Protein AF-A0A7T7FMC4-F1 (afdb_monomer_lite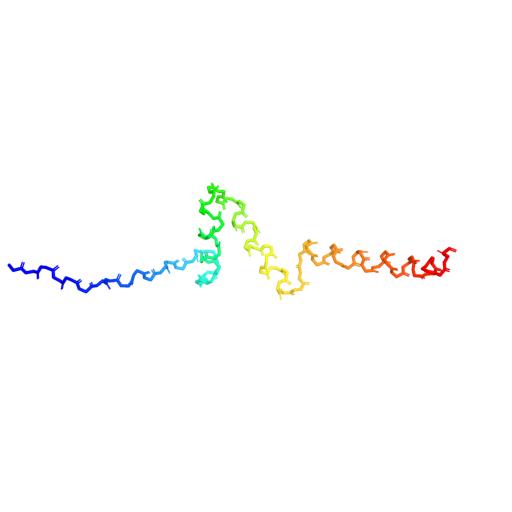)

InterPro domains:
  IPR000235 Small ribosomal subunit protein uS7 [PTHR11205] (35-72)
  IPR023798 Small ribosomal subunit protein uS7 domain [PF00177] (38-71)
  IPR036823 Small ribosomal subunit protein uS7 domain superfamily [G3DSA:1.10.455.10] (1-40)
  IPR036823 Small ribosomal subunit protein uS7 domain superfamily [G3DSA:1.10.455.10] (41-77)
  IPR036823 Small ribosomal subunit protein uS7 domain superfamily [SSF47973] (3-74)

Structure (mmCIF, N/CA/C/O backbone):
data_AF-A0A7T7FMC4-F1
#
_entry.id   AF-A0A7T7FMC4-F1
#
loop_
_atom_site.group_PDB
_atom_site.id
_atom_site.type_symbol
_atom_site.label_atom_id
_atom_site.label_alt_id
_atom_site.label_comp_id
_atom_site.label_asym_id
_atom_site.label_entity_id
_atom_site.label_seq_id
_atom_site.pdbx_PDB_ins_code
_atom_site.Cartn_x
_atom_site.Cartn_y
_atom_site.Cartn_z
_atom_site.occupancy
_atom_site.B_iso_or_equiv
_atom_site.auth_seq_id
_atom_site.auth_comp_id
_atom_site.auth_asym_id
_atom_site.auth_atom_id
_atom_site.pdbx_PDB_model_num
ATOM 1 N N . MET A 1 1 ? -30.135 -19.312 40.404 1.00 45.53 1 MET A N 1
ATOM 2 C CA . MET A 1 1 ? -30.703 -18.765 39.149 1.00 45.53 1 MET A CA 1
ATOM 3 C C . MET A 1 1 ? -29.565 -18.347 38.226 1.00 45.53 1 MET A C 1
ATOM 5 O O . MET A 1 1 ? -28.773 -17.491 38.596 1.00 45.53 1 MET A O 1
ATOM 9 N N . SER A 1 2 ? -29.418 -19.021 37.082 1.00 55.75 2 SER A N 1
ATOM 10 C CA . SER A 1 2 ? -28.306 -18.821 36.142 1.00 55.75 2 SER A CA 1
ATOM 11 C C . SER A 1 2 ? -28.534 -17.556 35.311 1.00 55.75 2 SER A C 1
ATOM 13 O O . SER A 1 2 ? -29.499 -17.480 34.555 1.00 55.75 2 SER A O 1
ATOM 15 N N . ARG A 1 3 ? -27.649 -16.561 35.444 1.00 58.72 3 ARG A N 1
ATOM 16 C CA . ARG A 1 3 ? -27.602 -15.396 34.550 1.00 58.72 3 ARG A CA 1
ATOM 17 C C . ARG A 1 3 ? -27.001 -15.816 33.206 1.00 58.72 3 ARG A C 1
ATOM 19 O O . ARG A 1 3 ? -25.838 -15.547 32.931 1.00 58.72 3 ARG A O 1
ATOM 26 N N . ARG A 1 4 ? -27.785 -16.493 32.366 1.00 57.75 4 ARG A N 1
ATOM 27 C CA . ARG A 1 4 ? -27.471 -16.643 30.939 1.00 57.75 4 ARG A CA 1
ATOM 28 C C . ARG A 1 4 ? -27.980 -15.406 30.203 1.00 57.75 4 ARG A C 1
ATOM 30 O O . ARG A 1 4 ? -29.064 -15.416 29.637 1.00 57.75 4 ARG A O 1
ATOM 37 N N . GLY A 1 5 ? -27.218 -14.318 30.279 1.00 60.75 5 GLY A N 1
ATOM 38 C CA . GLY A 1 5 ? -27.400 -13.191 29.365 1.00 60.75 5 GLY A CA 1
ATOM 39 C C . GLY A 1 5 ? -26.913 -13.602 27.978 1.00 60.75 5 GLY A C 1
ATOM 40 O O . GLY A 1 5 ? -25.819 -14.154 27.860 1.00 60.75 5 GLY A O 1
ATOM 41 N N . ALA A 1 6 ? -27.725 -13.380 26.945 1.00 65.00 6 ALA A N 1
ATOM 42 C CA . ALA A 1 6 ? -27.286 -13.549 25.565 1.00 65.00 6 ALA A CA 1
ATOM 43 C C . ALA A 1 6 ? -26.064 -12.651 25.319 1.00 65.00 6 ALA A C 1
ATOM 45 O O . ALA A 1 6 ? -26.057 -11.487 25.720 1.00 65.00 6 ALA A O 1
ATOM 46 N N . ALA A 1 7 ? -25.013 -13.200 24.709 1.00 62.19 7 ALA A N 1
ATOM 47 C CA . ALA A 1 7 ? -23.822 -12.430 24.385 1.00 62.19 7 ALA A CA 1
ATOM 48 C C . ALA A 1 7 ? -24.203 -11.329 23.387 1.00 62.19 7 ALA A C 1
ATOM 50 O O . ALA A 1 7 ? -24.525 -11.626 22.238 1.00 62.19 7 ALA A O 1
ATOM 51 N N . GLU A 1 8 ? -24.188 -10.067 23.822 1.00 61.47 8 GLU A N 1
ATOM 52 C CA . GLU A 1 8 ? -24.358 -8.947 22.903 1.00 61.47 8 GLU A CA 1
ATOM 53 C C . GLU A 1 8 ? -23.221 -8.978 21.881 1.00 61.47 8 GLU A C 1
ATOM 55 O O . GLU A 1 8 ? -22.040 -8.829 22.216 1.00 61.47 8 GLU A O 1
ATOM 60 N N . GLU A 1 9 ? -23.578 -9.204 20.618 1.00 57.50 9 GLU A N 1
ATOM 61 C CA . GLU A 1 9 ? -22.636 -9.185 19.513 1.00 57.50 9 GLU A CA 1
ATOM 62 C C . GLU A 1 9 ? -22.072 -7.763 19.396 1.00 57.50 9 GLU A C 1
ATOM 64 O O . GLU A 1 9 ? -22.712 -6.850 18.867 1.00 57.50 9 GLU A O 1
ATOM 69 N N . LYS A 1 10 ? -20.863 -7.546 19.931 1.00 58.81 10 LYS A N 1
ATOM 70 C CA . LYS A 1 10 ? -20.178 -6.256 19.831 1.00 58.81 10 LYS A CA 1
ATOM 71 C C . LYS A 1 10 ? -19.863 -5.972 18.366 1.00 58.81 10 LYS A C 1
ATOM 73 O O . LYS A 1 10 ? -18.811 -6.351 17.850 1.00 58.81 10 LYS A O 1
ATOM 78 N N . ARG A 1 11 ? -20.768 -5.264 17.689 1.00 57.03 11 ARG A N 1
ATOM 79 C CA . ARG A 1 11 ? -20.522 -4.721 16.353 1.00 57.03 11 ARG A CA 1
ATOM 80 C C . ARG A 1 11 ? -19.307 -3.800 16.442 1.00 57.03 11 ARG A C 1
ATOM 82 O O . ARG A 1 11 ? -19.330 -2.787 17.138 1.00 57.03 11 ARG A O 1
ATOM 89 N N . ALA A 1 12 ? -18.223 -4.184 15.771 1.00 59.28 12 ALA A N 1
ATOM 90 C CA . ALA A 1 12 ? -17.016 -3.371 15.705 1.00 59.28 12 ALA A CA 1
ATOM 91 C C . ALA A 1 12 ? -17.382 -1.973 15.174 1.00 59.28 12 ALA A C 1
ATOM 93 O O . ALA A 1 12 ? -17.907 -1.866 14.065 1.00 59.28 12 ALA A O 1
ATOM 94 N N . LYS A 1 13 ? -17.131 -0.920 15.970 1.00 58.44 13 LYS A N 1
ATOM 95 C CA . LYS A 1 13 ? -17.366 0.482 15.577 1.00 58.44 13 LYS A CA 1
ATOM 96 C C . LYS A 1 13 ? -16.694 0.749 14.227 1.00 58.44 13 LYS A C 1
ATOM 98 O O . LYS A 1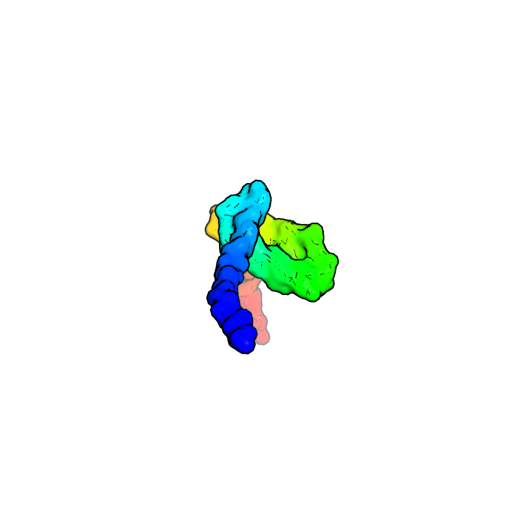 13 ? -15.552 0.353 14.043 1.00 58.44 13 LYS A O 1
ATOM 103 N N . SER A 1 14 ? -17.386 1.364 13.271 1.00 55.91 14 SER A N 1
ATOM 104 C CA . SER A 1 14 ? -16.789 1.733 11.980 1.00 55.91 14 SER A CA 1
ATOM 105 C C . SER A 1 14 ? -15.637 2.725 12.179 1.00 55.91 14 SER A C 1
ATOM 107 O O . SER A 1 14 ? -15.729 3.588 13.052 1.00 55.91 14 SER A O 1
ATOM 109 N N . ASP A 1 15 ? -14.574 2.613 11.375 1.00 56.31 15 ASP A N 1
ATOM 110 C CA . ASP A 1 15 ? -13.450 3.560 11.404 1.00 56.31 15 ASP A CA 1
ATOM 111 C C . ASP A 1 15 ? -13.957 4.992 11.121 1.00 56.31 15 ASP A C 1
ATOM 113 O O . ASP A 1 15 ? -14.738 5.160 10.175 1.00 56.31 15 ASP A O 1
ATOM 117 N N . PRO A 1 16 ? -13.559 6.017 11.904 1.00 60.16 16 PRO A N 1
ATOM 118 C CA . PRO A 1 16 ? -14.034 7.389 11.715 1.00 60.16 16 PRO A CA 1
ATOM 119 C C . PRO A 1 16 ? -13.644 7.998 10.362 1.00 60.16 16 PRO A C 1
ATOM 121 O O . PRO A 1 16 ? -14.345 8.889 9.890 1.00 60.16 16 PRO A O 1
ATOM 124 N N . ILE A 1 17 ? -12.567 7.523 9.727 1.00 63.94 17 ILE A N 1
ATOM 125 C CA . ILE A 1 17 ? -12.030 8.124 8.497 1.00 63.94 17 ILE A CA 1
ATOM 126 C C . ILE A 1 17 ? -12.613 7.441 7.260 1.00 63.94 17 ILE A C 1
ATOM 128 O O . ILE A 1 17 ? -13.104 8.100 6.349 1.00 63.94 17 ILE A O 1
ATOM 132 N N . SER A 1 18 ? -12.600 6.108 7.233 1.00 60.75 18 SER A N 1
ATOM 133 C CA . SER A 1 18 ? -13.005 5.344 6.044 1.00 60.75 18 SER A CA 1
ATOM 134 C C . SER A 1 18 ? -14.479 4.917 6.049 1.00 60.75 18 SER A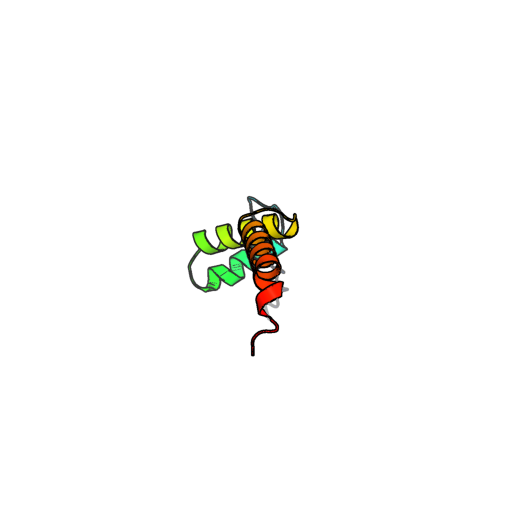 C 1
ATOM 136 O O . SER A 1 18 ? -14.952 4.373 5.054 1.00 60.75 18 SER A O 1
ATOM 138 N N . ARG A 1 19 ? -15.203 5.080 7.175 1.00 63.03 19 ARG A N 1
ATOM 139 C CA . ARG A 1 19 ? -16.562 4.531 7.417 1.00 63.03 19 ARG A CA 1
ATOM 140 C C . ARG A 1 19 ? -16.725 3.060 6.988 1.00 63.03 19 ARG A C 1
ATOM 142 O O . ARG A 1 19 ? -17.832 2.592 6.742 1.00 63.03 19 ARG A O 1
ATOM 149 N N . ASN A 1 20 ? -15.626 2.308 6.927 1.00 73.00 20 ASN A N 1
ATOM 150 C CA . ASN A 1 20 ? -15.579 0.942 6.421 1.00 73.00 20 ASN A CA 1
ATOM 151 C C . ASN A 1 20 ? -15.205 -0.019 7.557 1.00 73.00 20 ASN A C 1
ATOM 153 O O . ASN A 1 20 ? -14.206 0.164 8.260 1.00 73.00 20 ASN A O 1
ATOM 157 N N . ARG A 1 21 ? -16.025 -1.060 7.745 1.00 71.12 21 ARG A N 1
ATOM 158 C CA . ARG A 1 21 ? -15.852 -2.059 8.808 1.00 71.12 21 ARG A CA 1
ATOM 159 C C . ARG A 1 21 ? -14.611 -2.931 8.587 1.00 71.12 21 ARG A C 1
ATOM 161 O O . ARG A 1 21 ? -13.942 -3.259 9.562 1.00 71.12 21 ARG A O 1
ATOM 168 N N . LEU A 1 22 ? -14.282 -3.275 7.340 1.00 71.94 22 LEU A N 1
ATOM 169 C CA . LEU A 1 22 ? -13.113 -4.099 7.005 1.00 71.94 22 LEU A CA 1
ATOM 170 C C . LEU A 1 22 ? -11.807 -3.346 7.261 1.00 71.94 22 LEU A C 1
ATOM 172 O O . LEU A 1 22 ? -10.882 -3.909 7.840 1.00 71.94 22 LEU A O 1
ATOM 176 N N . VAL A 1 23 ? -11.773 -2.053 6.926 1.00 69.69 23 VAL A N 1
ATOM 177 C CA . VAL A 1 23 ? -10.635 -1.172 7.232 1.00 69.69 23 VAL A CA 1
ATOM 178 C C . VAL A 1 23 ? -10.401 -1.110 8.742 1.00 69.69 23 VAL A C 1
ATOM 180 O O . VAL A 1 23 ? -9.280 -1.325 9.193 1.00 69.69 23 VAL A O 1
ATOM 183 N N . ASN A 1 24 ? -11.460 -0.946 9.541 1.00 69.75 24 ASN A N 1
ATOM 184 C CA . ASN A 1 24 ? -11.334 -0.976 10.998 1.00 69.75 24 ASN A CA 1
ATOM 185 C C . ASN A 1 24 ? -10.841 -2.339 11.529 1.00 69.75 24 ASN A C 1
ATOM 187 O O . ASN A 1 24 ? -10.019 -2.391 12.441 1.00 69.75 24 ASN A O 1
ATOM 191 N N . MET A 1 25 ? -11.324 -3.464 10.985 1.00 71.75 25 MET A N 1
ATOM 192 C CA . MET A 1 25 ? -10.851 -4.798 11.391 1.00 71.75 25 MET A CA 1
ATOM 193 C C . MET A 1 25 ? -9.365 -4.995 11.079 1.00 71.75 25 MET A C 1
ATOM 195 O O . MET A 1 25 ? -8.631 -5.524 11.914 1.00 71.75 25 MET A O 1
ATOM 199 N N . LEU A 1 26 ? -8.917 -4.534 9.911 1.00 72.06 26 LEU A N 1
ATOM 200 C CA . LEU A 1 26 ? -7.517 -4.571 9.509 1.00 72.06 26 LEU A CA 1
ATOM 201 C C . LEU A 1 26 ? -6.654 -3.700 10.429 1.00 72.06 26 LEU A C 1
ATOM 203 O O . LEU A 1 26 ? -5.651 -4.176 10.961 1.00 72.06 26 LEU A O 1
ATOM 207 N N . VAL A 1 27 ? -7.080 -2.461 10.687 1.00 71.19 27 VAL A N 1
ATOM 208 C CA . VAL A 1 27 ? -6.400 -1.543 11.609 1.00 71.19 27 VAL A CA 1
ATOM 209 C C . VAL A 1 27 ? -6.303 -2.159 13.004 1.00 71.19 27 VAL A C 1
ATOM 211 O O . VAL A 1 27 ? -5.217 -2.170 13.571 1.00 71.19 27 VAL A O 1
ATOM 214 N N . ASN A 1 28 ? -7.375 -2.765 13.527 1.00 71.12 28 ASN A N 1
ATOM 215 C CA . ASN A 1 28 ? -7.373 -3.461 14.820 1.00 71.12 28 ASN A CA 1
ATOM 216 C C . ASN A 1 28 ? -6.450 -4.693 14.843 1.00 71.12 28 ASN A C 1
ATOM 218 O O . ASN A 1 28 ? -5.808 -4.963 15.859 1.00 71.12 28 ASN A O 1
ATOM 222 N N . ARG A 1 29 ? -6.334 -5.427 13.727 1.00 69.88 29 ARG A N 1
ATOM 223 C CA . ARG A 1 29 ? -5.399 -6.556 13.589 1.00 69.88 29 ARG A CA 1
ATOM 224 C C . ARG A 1 29 ? -3.946 -6.081 13.633 1.00 69.88 29 ARG A C 1
ATOM 226 O O . ARG A 1 29 ? -3.146 -6.675 14.350 1.00 69.88 29 ARG A O 1
ATOM 233 N N . ILE A 1 30 ? -3.620 -5.003 12.919 1.00 70.50 30 ILE A N 1
ATOM 234 C CA . ILE A 1 30 ? -2.277 -4.398 12.910 1.00 70.50 30 ILE A CA 1
ATOM 235 C C . ILE A 1 30 ? -1.965 -3.769 14.280 1.00 70.50 30 ILE A C 1
ATOM 237 O O . ILE A 1 30 ? -0.863 -3.908 14.812 1.00 70.50 30 ILE A O 1
ATOM 241 N N . LEU A 1 31 ? -2.966 -3.142 14.902 1.00 71.00 31 LEU A N 1
ATOM 242 C CA . LEU A 1 31 ? -2.910 -2.555 16.241 1.00 71.00 31 LEU A CA 1
ATOM 243 C C . LEU A 1 31 ? -2.682 -3.556 17.367 1.00 71.00 31 LEU A C 1
ATOM 245 O O . LEU A 1 31 ? -2.227 -3.139 18.431 1.00 71.00 31 LEU A O 1
ATOM 249 N N . LYS A 1 32 ? -2.931 -4.854 17.152 1.00 68.12 32 LYS A N 1
ATOM 250 C CA . LYS A 1 32 ? -2.613 -5.904 18.131 1.00 68.12 32 LYS A CA 1
ATOM 251 C C . LYS A 1 32 ? -1.141 -5.858 18.573 1.00 68.12 32 LYS A C 1
ATOM 253 O O . LYS A 1 32 ? -0.829 -6.273 19.682 1.00 68.12 32 LYS A O 1
ATOM 258 N N . HIS A 1 33 ? -0.260 -5.298 17.739 1.00 64.88 33 HIS A N 1
ATOM 259 C CA . HIS A 1 33 ? 1.165 -5.105 18.022 1.00 64.88 33 HIS A CA 1
ATOM 260 C C . HIS A 1 33 ? 1.546 -3.654 18.402 1.00 64.88 33 HIS A C 1
ATOM 262 O O . HIS A 1 33 ? 2.721 -3.298 18.388 1.00 64.88 33 HIS A O 1
ATOM 268 N N . GLY A 1 34 ? 0.575 -2.796 18.740 1.00 64.75 34 GLY A N 1
ATOM 269 C CA . GLY A 1 34 ? 0.800 -1.506 19.411 1.00 64.75 34 GLY A CA 1
ATOM 270 C C . GLY A 1 34 ? 1.083 -0.285 18.523 1.00 64.75 34 GLY A C 1
ATOM 271 O O . GLY A 1 34 ? 1.226 0.818 19.045 1.00 64.75 34 GLY A O 1
ATOM 272 N N . LYS A 1 35 ? 1.136 -0.410 17.189 1.00 76.00 35 LYS A N 1
ATOM 273 C CA . LYS A 1 35 ? 1.503 0.712 16.293 1.00 76.00 35 LYS A CA 1
ATOM 274 C C . LYS A 1 35 ? 0.297 1.323 15.566 1.00 76.00 35 LYS A C 1
ATOM 276 O O . LYS A 1 35 ? 0.064 1.044 14.392 1.00 76.00 35 LYS A O 1
ATOM 281 N N . LYS A 1 36 ? -0.448 2.210 16.242 1.00 73.06 36 LYS A N 1
ATOM 282 C CA . LYS A 1 36 ? -1.662 2.863 15.694 1.00 73.06 36 LYS A CA 1
ATOM 283 C C . LYS A 1 36 ? -1.404 3.675 14.433 1.00 73.06 36 LYS A C 1
ATOM 285 O O . LYS A 1 36 ? -2.091 3.486 13.439 1.00 73.06 36 LYS A O 1
ATOM 290 N N . SER A 1 37 ? -0.391 4.539 14.458 1.00 75.44 37 SER A N 1
ATOM 291 C CA . SER A 1 37 ? -0.041 5.374 13.301 1.00 75.44 37 SER A CA 1
ATOM 292 C C . SER A 1 37 ? 0.324 4.527 12.076 1.00 75.44 37 SER A C 1
ATOM 294 O O . SER A 1 37 ? -0.121 4.821 10.971 1.00 75.44 37 SER A O 1
ATOM 296 N N . LEU A 1 38 ? 1.065 3.430 12.276 1.00 77.12 38 LEU A N 1
ATOM 297 C CA . LEU A 1 38 ? 1.434 2.516 11.194 1.00 77.12 38 LEU A CA 1
ATOM 298 C C . LEU A 1 38 ? 0.211 1.797 10.616 1.00 77.12 38 LEU A C 1
ATOM 300 O O . LEU A 1 38 ? 0.104 1.671 9.402 1.00 77.12 38 LEU A O 1
ATOM 304 N N . ALA A 1 39 ? -0.719 1.370 11.472 1.00 77.56 39 ALA A N 1
ATOM 305 C CA . ALA A 1 39 ? -1.947 0.710 11.043 1.00 77.56 39 ALA A CA 1
ATOM 306 C C . ALA A 1 39 ? -2.799 1.601 10.126 1.00 77.56 39 ALA A C 1
ATOM 308 O O . ALA A 1 39 ? -3.267 1.129 9.095 1.00 77.56 39 ALA A O 1
ATOM 309 N N . PHE A 1 40 ? -2.943 2.886 10.469 1.00 76.81 40 PHE A N 1
ATOM 310 C CA . PHE A 1 40 ? -3.666 3.857 9.640 1.00 76.81 40 PHE A CA 1
ATOM 311 C C . PHE A 1 40 ? -2.948 4.172 8.325 1.00 76.81 40 PHE A C 1
ATOM 313 O O . PHE A 1 40 ? -3.589 4.261 7.283 1.00 76.81 40 PHE A O 1
ATOM 320 N N . LYS A 1 41 ? -1.618 4.315 8.350 1.00 80.31 41 LYS A N 1
ATOM 321 C CA . LYS A 1 41 ? -0.838 4.537 7.123 1.00 80.31 41 LYS A CA 1
ATOM 322 C C . LYS A 1 41 ? -0.970 3.358 6.163 1.00 80.31 41 LYS A C 1
ATOM 324 O O . LYS A 1 41 ? -1.218 3.563 4.984 1.00 80.31 41 LYS A O 1
ATOM 329 N N . LEU A 1 42 ? -0.866 2.131 6.679 1.00 80.06 42 LEU A N 1
ATOM 330 C CA . LEU A 1 42 ? -0.983 0.926 5.862 1.00 80.06 42 LEU A CA 1
ATOM 331 C C . LEU A 1 42 ? -2.396 0.756 5.295 1.00 80.06 42 LEU A C 1
ATOM 333 O O . LEU A 1 42 ? -2.546 0.362 4.145 1.00 80.06 42 LEU A O 1
ATOM 337 N N . SER A 1 43 ? -3.435 1.049 6.083 1.00 81.12 43 SER A N 1
ATOM 338 C CA . SER A 1 43 ? -4.807 0.949 5.590 1.00 81.12 43 SER A CA 1
ATOM 339 C C . SER A 1 43 ? -5.121 1.991 4.518 1.00 81.12 43 SER A C 1
ATOM 341 O O . SER A 1 43 ? -5.788 1.647 3.546 1.00 81.12 43 SER A O 1
ATOM 343 N N . SER A 1 44 ? -4.610 3.220 4.653 1.00 81.38 44 SER A N 1
ATOM 344 C CA . SER A 1 44 ? -4.706 4.244 3.605 1.00 81.38 44 SER A CA 1
ATOM 345 C C . SER A 1 44 ? -3.984 3.801 2.335 1.00 81.38 44 SER A C 1
ATOM 347 O O . SER A 1 44 ? -4.607 3.745 1.281 1.00 81.38 44 SER A O 1
ATOM 349 N N . GLU A 1 45 ? -2.722 3.372 2.452 1.00 83.12 45 GLU A N 1
ATOM 350 C CA . GLU A 1 45 ? -1.919 2.908 1.311 1.00 83.12 45 GLU A CA 1
ATOM 351 C C . GLU A 1 45 ? -2.596 1.742 0.573 1.00 83.12 45 GLU A C 1
ATOM 353 O O . GLU A 1 45 ? -2.597 1.689 -0.651 1.00 83.12 45 GLU A O 1
ATOM 358 N N . LEU A 1 46 ? -3.229 0.815 1.301 1.00 83.94 46 LEU A N 1
ATOM 359 C CA . LEU A 1 46 ? -3.975 -0.294 0.699 1.00 83.94 46 LEU A CA 1
ATOM 360 C C . LEU A 1 46 ? -5.210 0.171 -0.077 1.00 83.94 46 LEU A C 1
ATOM 362 O O . LEU A 1 46 ? -5.514 -0.391 -1.128 1.00 83.94 46 LEU A O 1
ATOM 366 N N . VAL A 1 47 ? -5.932 1.170 0.433 1.00 84.94 47 VAL A N 1
ATOM 367 C CA . VAL A 1 47 ? -7.084 1.752 -0.270 1.00 84.94 47 VAL A CA 1
ATOM 368 C C . VAL A 1 47 ? -6.627 2.480 -1.531 1.00 84.94 47 VAL A C 1
ATOM 370 O O . VAL A 1 47 ? -7.2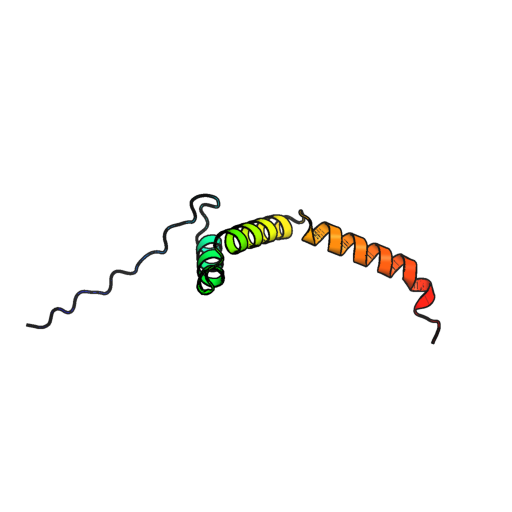64 2.337 -2.575 1.00 84.94 47 VAL A O 1
ATOM 373 N N . ASP A 1 48 ? -5.524 3.218 -1.453 1.00 84.94 48 ASP A N 1
ATOM 374 C CA . ASP A 1 48 ? -4.964 3.942 -2.593 1.00 84.94 48 ASP A CA 1
ATOM 375 C C . ASP A 1 48 ? -4.455 2.963 -3.662 1.00 84.94 48 ASP A C 1
ATOM 377 O O . ASP A 1 48 ? -4.796 3.110 -4.842 1.00 84.94 48 ASP A O 1
ATOM 381 N N . ALA A 1 49 ? -3.778 1.886 -3.247 1.00 81.12 49 ALA A N 1
ATOM 382 C CA . ALA A 1 49 ? -3.330 0.810 -4.128 1.00 81.12 49 ALA A CA 1
ATOM 383 C C . ALA A 1 49 ? -4.498 0.063 -4.791 1.00 81.12 49 ALA A C 1
ATOM 385 O O . ALA A 1 49 ? -4.429 -0.254 -5.978 1.00 81.12 49 ALA A O 1
ATOM 386 N N . ALA A 1 50 ? -5.598 -0.179 -4.068 1.00 82.50 50 ALA A N 1
ATOM 387 C CA . ALA A 1 50 ? -6.803 -0.794 -4.631 1.00 82.50 50 ALA A CA 1
ATOM 388 C C . ALA A 1 50 ? -7.461 0.076 -5.716 1.00 82.50 50 ALA A C 1
ATOM 390 O O . ALA A 1 50 ? -8.109 -0.452 -6.618 1.00 82.50 50 ALA A O 1
ATOM 391 N N . LYS A 1 51 ? -7.270 1.398 -5.656 1.00 88.25 51 LYS A N 1
ATOM 392 C CA . LYS A 1 51 ? -7.701 2.348 -6.694 1.00 88.25 51 LYS A CA 1
ATOM 393 C C . LYS A 1 51 ? -6.692 2.494 -7.838 1.00 88.25 51 LYS A C 1
ATOM 395 O O . LYS A 1 51 ? -6.919 3.299 -8.734 1.00 88.25 51 LYS A O 1
ATOM 400 N N . GLY A 1 52 ? -5.588 1.744 -7.816 1.00 86.62 52 GLY A N 1
ATOM 401 C CA . GLY A 1 52 ? -4.522 1.859 -8.811 1.00 86.62 52 GLY A CA 1
ATOM 402 C C . GLY A 1 52 ? -3.668 3.118 -8.646 1.00 86.62 52 GLY A C 1
ATOM 403 O O . GLY A 1 52 ? -3.063 3.571 -9.608 1.00 86.62 52 GLY A O 1
ATOM 404 N N . SER A 1 53 ? -3.612 3.686 -7.442 1.00 84.06 53 SER A N 1
ATOM 405 C CA . SER A 1 53 ? -2.835 4.889 -7.124 1.00 84.06 53 SER A CA 1
ATOM 406 C C . SER A 1 53 ? -1.896 4.656 -5.935 1.00 84.06 53 SER A C 1
ATOM 408 O O . SER A 1 53 ? -1.953 3.618 -5.280 1.00 84.06 53 SER A O 1
ATOM 410 N N . GLY A 1 54 ? -1.018 5.616 -5.651 1.00 87.25 54 GLY A N 1
ATOM 411 C CA . GLY A 1 54 ? -0.128 5.569 -4.490 1.00 87.25 54 GLY A CA 1
ATOM 412 C C . GLY A 1 54 ? 1.273 5.036 -4.785 1.00 87.25 54 GLY A C 1
ATOM 413 O O . GLY A 1 54 ? 1.603 4.608 -5.899 1.00 87.25 54 GLY A O 1
ATOM 414 N N . ASP A 1 55 ? 2.123 5.092 -3.763 1.00 81.88 55 ASP A N 1
ATOM 415 C CA . ASP A 1 55 ? 3.551 4.796 -3.880 1.00 81.88 55 ASP A CA 1
ATOM 416 C C . ASP A 1 55 ? 3.801 3.324 -4.226 1.00 81.88 55 ASP A C 1
ATOM 418 O O . ASP A 1 55 ? 4.738 3.011 -4.968 1.00 81.88 55 ASP A O 1
ATOM 422 N N . ALA A 1 56 ? 2.947 2.420 -3.732 1.00 78.94 56 ALA A N 1
ATOM 423 C CA . ALA A 1 56 ? 2.990 1.001 -4.073 1.00 78.94 56 ALA A CA 1
ATOM 424 C C . ALA A 1 56 ? 2.832 0.745 -5.585 1.00 78.94 56 ALA A C 1
ATOM 426 O O 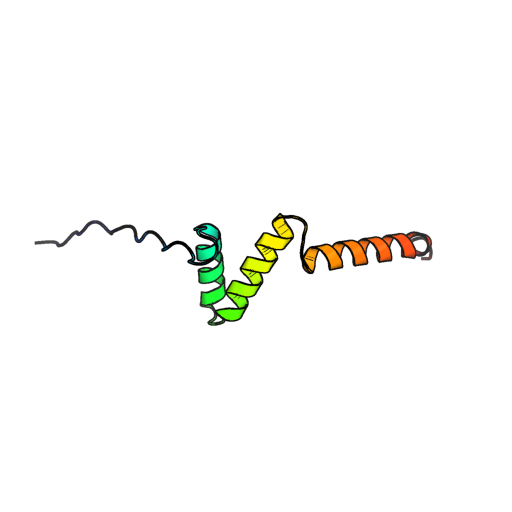. ALA A 1 56 ? 3.559 -0.076 -6.150 1.00 78.94 56 ALA A O 1
ATOM 427 N N . ILE A 1 57 ? 1.918 1.458 -6.250 1.00 87.88 57 ILE A N 1
ATOM 428 C CA . ILE A 1 57 ? 1.676 1.310 -7.692 1.00 87.88 57 ILE A CA 1
ATOM 429 C C . ILE A 1 57 ? 2.810 1.938 -8.497 1.00 87.88 57 ILE A C 1
ATOM 431 O O . ILE A 1 57 ? 3.334 1.290 -9.402 1.00 87.88 57 ILE A O 1
ATOM 435 N N . ARG A 1 58 ? 3.280 3.129 -8.106 1.00 87.25 58 ARG A N 1
ATOM 436 C CA . ARG A 1 58 ? 4.432 3.771 -8.758 1.00 87.25 58 ARG A CA 1
ATOM 437 C C . ARG A 1 58 ? 5.668 2.870 -8.737 1.00 87.25 58 ARG A C 1
ATOM 439 O O . ARG A 1 58 ? 6.298 2.672 -9.772 1.00 87.25 58 ARG A O 1
ATOM 446 N N . LYS A 1 59 ? 5.981 2.261 -7.586 1.00 86.50 59 LYS A N 1
ATOM 447 C CA . LYS A 1 59 ? 7.101 1.311 -7.476 1.00 86.50 59 LYS A CA 1
ATOM 448 C C . LYS A 1 59 ? 6.919 0.089 -8.371 1.00 86.50 59 LYS A C 1
ATOM 450 O O . LYS A 1 59 ? 7.890 -0.363 -8.965 1.00 86.50 59 LYS A O 1
ATOM 455 N N . LYS A 1 60 ? 5.698 -0.443 -8.482 1.00 84.50 60 LYS A N 1
ATOM 456 C CA . LYS A 1 60 ? 5.390 -1.549 -9.400 1.00 84.50 60 LYS A CA 1
ATOM 457 C C . LYS A 1 60 ? 5.658 -1.149 -10.859 1.00 84.50 60 LYS A C 1
ATOM 459 O O . LYS A 1 60 ? 6.249 -1.915 -11.608 1.00 84.50 60 LYS A O 1
ATOM 464 N N . GLU A 1 61 ? 5.237 0.038 -11.280 1.00 90.00 61 GLU A N 1
ATOM 465 C CA . GLU A 1 61 ? 5.466 0.517 -12.651 1.00 90.00 61 GLU A CA 1
ATOM 466 C C . GLU A 1 61 ? 6.946 0.780 -12.947 1.00 90.00 61 GLU A C 1
ATOM 468 O O . GLU A 1 61 ? 7.425 0.491 -14.043 1.00 90.00 61 GLU A O 1
ATOM 473 N N . GLU A 1 62 ? 7.684 1.323 -11.980 1.00 90.81 62 GLU A N 1
ATOM 474 C CA . GLU A 1 62 ? 9.133 1.515 -12.083 1.00 90.81 62 GLU A CA 1
ATOM 475 C C . GLU A 1 62 ? 9.864 0.178 -12.232 1.00 90.81 62 GLU A C 1
ATOM 477 O O . GLU A 1 62 ? 10.692 0.037 -13.132 1.00 90.81 62 GLU A O 1
ATOM 482 N N . THR A 1 63 ? 9.527 -0.830 -11.420 1.00 86.56 63 THR A N 1
ATOM 483 C CA . THR A 1 63 ? 10.160 -2.152 -11.525 1.00 86.56 63 THR A CA 1
ATOM 484 C C . THR A 1 63 ? 9.837 -2.841 -12.845 1.00 86.56 63 THR A C 1
ATOM 486 O O . THR A 1 63 ? 10.731 -3.448 -13.433 1.00 86.56 63 THR A O 1
ATOM 489 N N . HIS A 1 64 ? 8.610 -2.709 -13.360 1.00 89.69 64 HIS A N 1
ATOM 490 C CA . HIS A 1 64 ? 8.267 -3.210 -14.692 1.00 89.69 64 HIS A CA 1
ATOM 491 C C . HIS A 1 64 ? 9.068 -2.513 -15.795 1.00 89.69 64 HIS A C 1
ATOM 493 O O . HIS A 1 64 ? 9.662 -3.200 -16.621 1.00 89.69 64 HIS A O 1
ATOM 499 N N . ARG A 1 65 ? 9.174 -1.177 -15.771 1.00 92.88 65 ARG A N 1
ATOM 500 C CA . ARG A 1 65 ? 9.990 -0.427 -16.743 1.00 92.88 65 ARG A CA 1
ATOM 501 C C . ARG A 1 65 ? 11.460 -0.833 -16.705 1.00 92.88 65 ARG A C 1
ATOM 503 O O . ARG A 1 65 ? 12.075 -1.025 -17.750 1.00 92.88 65 ARG A O 1
ATOM 510 N N . MET A 1 66 ? 12.026 -1.004 -15.511 1.00 90.38 66 MET A N 1
ATOM 511 C CA . MET A 1 66 ? 13.404 -1.477 -15.356 1.00 90.38 66 MET A CA 1
ATOM 512 C C . MET A 1 66 ? 13.584 -2.907 -15.881 1.00 90.38 66 MET A C 1
ATOM 514 O O . MET A 1 66 ? 14.587 -3.204 -16.527 1.00 90.38 66 MET A O 1
ATOM 518 N N . ALA A 1 67 ? 12.620 -3.795 -15.628 1.00 89.12 67 ALA A N 1
ATOM 519 C CA . ALA A 1 67 ? 12.650 -5.164 -16.134 1.00 89.12 67 ALA A CA 1
ATOM 520 C C . ALA A 1 67 ? 12.551 -5.215 -17.668 1.00 89.12 67 ALA A C 1
ATOM 522 O O . ALA A 1 67 ? 13.266 -5.991 -18.298 1.00 89.12 67 ALA A O 1
ATOM 523 N N . GLU A 1 68 ? 11.719 -4.368 -18.276 1.00 90.94 68 GLU A N 1
ATOM 524 C CA . GLU A 1 68 ? 11.622 -4.234 -19.733 1.00 90.94 68 GLU A CA 1
ATOM 525 C C . GLU A 1 68 ? 12.921 -3.715 -20.348 1.00 90.94 68 GLU A C 1
ATOM 527 O O . GLU A 1 68 ? 13.398 -4.283 -21.330 1.00 90.94 68 GLU A O 1
ATOM 532 N N . ALA A 1 69 ? 13.538 -2.698 -19.739 1.00 91.88 69 ALA A N 1
ATOM 533 C CA . ALA A 1 69 ? 14.824 -2.170 -20.189 1.00 91.88 69 ALA A CA 1
ATOM 534 C C . ALA A 1 69 ? 15.931 -3.238 -20.146 1.00 91.88 69 ALA A C 1
ATOM 536 O O . ALA A 1 69 ? 16.762 -3.322 -21.048 1.00 91.88 69 ALA A O 1
ATOM 537 N N . ASN A 1 70 ? 15.902 -4.106 -19.131 1.00 90.56 70 ASN A N 1
ATOM 538 C CA . ASN A 1 70 ? 16.877 -5.181 -18.961 1.00 90.56 70 ASN A CA 1
ATOM 539 C C . ASN A 1 70 ? 16.523 -6.472 -19.716 1.00 90.56 70 ASN A C 1
ATOM 541 O O . ASN A 1 70 ? 17.277 -7.445 -19.654 1.00 90.56 70 ASN A O 1
ATOM 545 N N . ARG A 1 71 ? 15.411 -6.503 -20.460 1.00 87.75 71 ARG A N 1
ATOM 546 C CA . ARG A 1 71 ? 14.928 -7.703 -21.161 1.00 87.75 71 ARG A CA 1
ATOM 547 C C . ARG A 1 71 ? 15.935 -8.241 -22.176 1.00 87.75 71 ARG A C 1
ATOM 549 O O . ARG A 1 71 ? 16.053 -9.453 -22.326 1.00 87.75 71 ARG A O 1
ATOM 556 N N . ALA A 1 72 ? 16.686 -7.356 -22.831 1.00 85.50 72 ALA A N 1
ATOM 557 C CA . ALA A 1 72 ? 17.730 -7.734 -23.783 1.00 85.50 72 ALA A CA 1
ATOM 558 C C . ALA A 1 72 ? 18.879 -8.519 -23.126 1.00 85.50 72 ALA A C 1
ATOM 560 O O . ALA A 1 72 ? 19.507 -9.348 -23.781 1.00 85.50 72 ALA A O 1
ATOM 561 N N . PHE A 1 73 ? 19.122 -8.310 -21.827 1.00 84.12 73 PHE A N 1
ATOM 562 C CA . PHE A 1 73 ? 20.194 -8.987 -21.105 1.00 84.12 73 PHE A CA 1
ATOM 563 C C . PHE A 1 73 ? 19.797 -10.356 -20.539 1.00 84.12 73 PHE A C 1
ATOM 565 O O . PHE A 1 73 ? 20.659 -11.092 -20.071 1.00 84.12 73 PHE A O 1
ATOM 572 N N . ALA A 1 74 ? 18.519 -10.740 -20.624 1.00 84.06 74 ALA A N 1
ATOM 573 C CA . ALA A 1 74 ? 18.020 -12.016 -20.105 1.00 84.06 74 ALA A CA 1
ATOM 574 C C . ALA A 1 74 ? 18.592 -13.251 -20.831 1.00 84.06 74 ALA A C 1
ATOM 576 O O . ALA A 1 74 ? 18.493 -14.365 -20.321 1.00 84.06 74 ALA A O 1
ATOM 577 N N . HIS A 1 75 ? 19.173 -13.057 -22.018 1.00 82.81 75 HIS A N 1
ATOM 578 C CA . HIS A 1 75 ? 19.757 -14.119 -22.837 1.00 82.81 75 HIS A CA 1
ATOM 579 C C . HIS A 1 75 ? 21.272 -14.288 -22.652 1.00 82.81 75 HIS A C 1
ATOM 581 O O . HIS A 1 75 ? 21.819 -15.276 -23.138 1.00 82.81 75 HIS A O 1
ATOM 587 N N . PHE A 1 76 ? 21.951 -13.373 -21.948 1.00 77.31 76 PHE A N 1
ATOM 588 C CA . PHE A 1 76 ? 23.351 -13.570 -21.570 1.00 77.31 76 PHE A CA 1
ATOM 589 C C . PHE A 1 76 ? 23.395 -14.499 -20.349 1.00 77.31 76 PHE A C 1
ATOM 591 O O . PHE A 1 76 ? 23.073 -14.082 -19.237 1.00 77.31 76 PHE A O 1
ATOM 598 N N . ARG A 1 77 ? 23.741 -15.771 -20.571 1.00 67.44 77 ARG A N 1
ATOM 599 C CA . ARG A 1 77 ? 24.028 -16.762 -19.527 1.00 67.44 77 ARG A CA 1
ATOM 600 C C . ARG A 1 77 ? 25.474 -17.213 -19.627 1.00 67.44 77 ARG A C 1
ATOM 602 O O . ARG A 1 77 ? 25.930 -17.402 -20.775 1.00 67.44 77 ARG A O 1
#

Secondary structure (DSSP, 8-state):
-----------PPPPTTT--HHHHHHHHHHHTTT-HHHHHHHHHHHHHHHTT-SHHHHHHHHHHHHHHHGGGGGG--

pLDDT: mean 74.98, std 11.61, range [45.53, 92.88]

Radius of gyration: 21.54 Å; chains: 1; bounding box: 55×27×63 Å

Foldseek 3Di:
DDPPDPPDPPQQQQDPPPSDSVLSVQLVVVCVVPDNVVSVVVSVQVVQVVVCHDPVNVVVVVVVVVCVVCVVVPPPD

Organism: Exacum affine (NCBI:txid13525)

Sequence (77 aa):
MSRRGAAEEKRAKSDPISR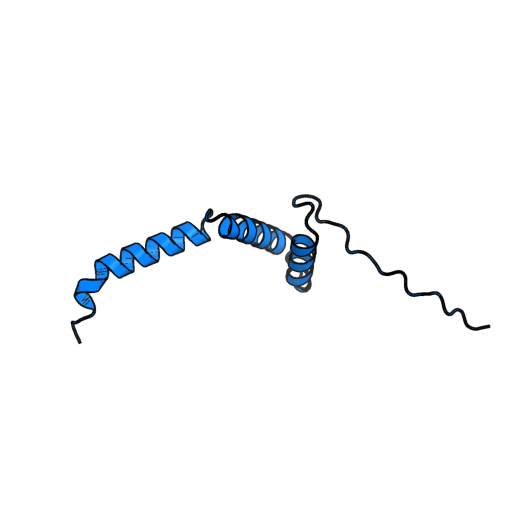NRLVNMLVNRILKHGKKSLAFKLSSELVDAAKGSGDAIRKKEETHRMAEANRAFAHFR